Protein AF-A0A0G0TAI2-F1 (afdb_monomer_lite)

Foldseek 3Di:
DQLLVLLLVLLVQLDVLLDDDPPVVSVVVSVVLLVQLLVQLLVVLVVDVVCVVVSVVCVVPPDDDSVSSSVSLVVCVVVCVVVVDDSVVSSLVSSLVSLVVVCVVCVVVDDPVSNVSSVVSSVD

pLDDT: mean 88.44, std 5.43, range [57.5, 95.38]

Structure (mmCIF, N/CA/C/O backbone):
data_AF-A0A0G0TAI2-F1
#
_entry.id   AF-A0A0G0TAI2-F1
#
loop_
_atom_site.group_PDB
_atom_site.id
_atom_site.type_symbol
_atom_site.label_atom_id
_atom_site.label_alt_id
_atom_site.label_comp_id
_atom_site.label_asym_id
_atom_site.label_entity_id
_atom_site.label_seq_id
_atom_site.pdbx_PDB_ins_code
_atom_site.Cartn_x
_atom_site.Cartn_y
_atom_site.Cartn_z
_atom_site.occupancy
_atom_site.B_iso_or_equiv
_atom_site.auth_seq_id
_atom_site.auth_comp_id
_atom_site.auth_asym_id
_atom_site.auth_atom_id
_atom_site.pdbx_PDB_model_num
ATOM 1 N N . MET A 1 1 ? 7.831 8.749 9.968 1.00 57.50 1 MET A N 1
ATOM 2 C CA . MET A 1 1 ? 7.990 8.876 8.500 1.00 57.50 1 MET A CA 1
ATOM 3 C C . MET A 1 1 ? 6.601 8.764 7.889 1.00 57.50 1 MET A C 1
ATOM 5 O O . MET A 1 1 ? 5.833 7.963 8.401 1.00 57.50 1 MET A O 1
ATOM 9 N N . ASN A 1 2 ? 6.238 9.577 6.894 1.00 81.69 2 ASN A N 1
ATOM 10 C CA . ASN A 1 2 ? 4.909 9.489 6.277 1.00 81.69 2 ASN A CA 1
ATOM 11 C C . ASN A 1 2 ? 4.812 8.176 5.467 1.00 81.69 2 ASN A C 1
ATOM 13 O O . ASN A 1 2 ? 5.652 7.913 4.603 1.00 81.69 2 ASN A O 1
ATOM 17 N N . LEU A 1 3 ? 3.823 7.339 5.791 1.00 82.81 3 LEU A N 1
ATOM 18 C CA . LEU A 1 3 ? 3.666 5.991 5.235 1.00 82.81 3 LEU A CA 1
ATOM 19 C C 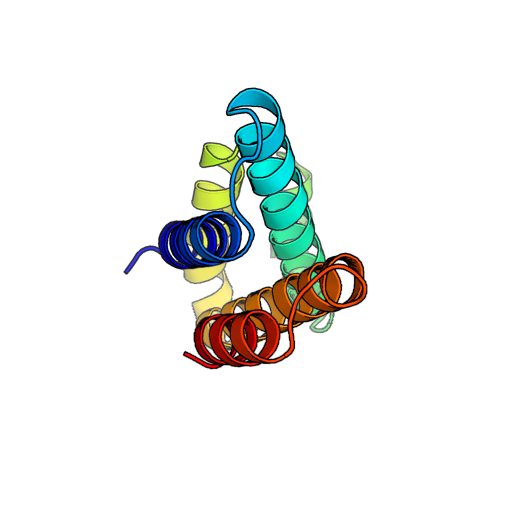. LEU A 1 3 ? 3.309 6.018 3.738 1.00 82.81 3 LEU A C 1
ATOM 21 O O . LEU A 1 3 ? 3.883 5.260 2.955 1.00 82.81 3 LEU A O 1
ATOM 25 N N . THR A 1 4 ? 2.450 6.952 3.327 1.00 86.38 4 THR A N 1
ATOM 26 C CA . THR A 1 4 ? 2.102 7.219 1.923 1.00 86.38 4 THR A CA 1
ATOM 27 C C . THR A 1 4 ? 3.336 7.614 1.116 1.00 86.38 4 THR A C 1
ATOM 29 O O . THR A 1 4 ? 3.561 7.109 0.017 1.00 86.38 4 THR A O 1
ATOM 32 N N . GLN A 1 5 ? 4.181 8.489 1.671 1.00 88.00 5 GLN A N 1
ATOM 33 C CA . GLN A 1 5 ? 5.414 8.926 1.014 1.00 88.00 5 GLN A CA 1
ATOM 34 C C . GLN A 1 5 ? 6.416 7.783 0.843 1.00 88.00 5 GLN A C 1
ATOM 36 O O . GLN A 1 5 ? 7.026 7.683 -0.218 1.00 88.00 5 GLN A O 1
ATOM 41 N N . ASN A 1 6 ? 6.561 6.904 1.841 1.00 89.44 6 ASN A N 1
ATOM 42 C CA . ASN A 1 6 ? 7.414 5.716 1.723 1.00 89.44 6 ASN A CA 1
ATOM 43 C C . ASN A 1 6 ? 6.951 4.827 0.555 1.00 89.44 6 ASN A C 1
ATOM 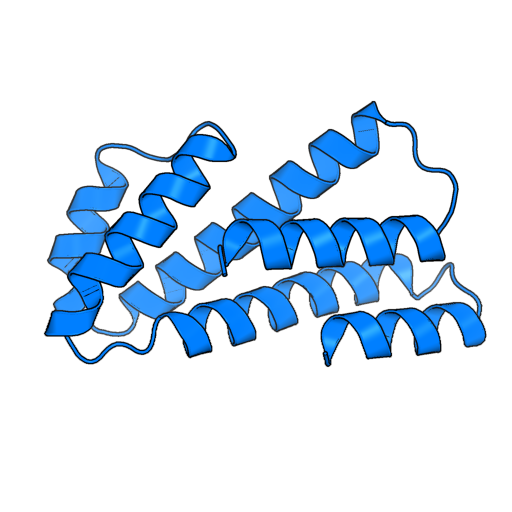45 O O . ASN A 1 6 ? 7.742 4.465 -0.315 1.00 89.44 6 ASN A O 1
ATOM 49 N N . PHE A 1 7 ? 5.647 4.557 0.470 1.00 91.94 7 PHE A N 1
ATOM 50 C CA . PHE A 1 7 ? 5.082 3.777 -0.629 1.00 91.94 7 PHE A CA 1
ATOM 51 C C . PHE A 1 7 ? 5.343 4.414 -2.005 1.00 91.94 7 PHE A C 1
ATOM 53 O O . PHE A 1 7 ? 5.802 3.739 -2.928 1.00 91.94 7 PHE A O 1
ATOM 60 N N . LEU A 1 8 ? 5.137 5.728 -2.139 1.00 91.62 8 LEU A N 1
ATOM 61 C CA . LEU A 1 8 ? 5.416 6.451 -3.384 1.00 91.62 8 LEU A CA 1
ATOM 62 C C . LEU A 1 8 ? 6.907 6.416 -3.762 1.00 91.62 8 LEU A C 1
ATOM 64 O O . LEU A 1 8 ? 7.228 6.238 -4.936 1.00 91.62 8 LEU A O 1
ATOM 68 N N . GLN A 1 9 ? 7.814 6.508 -2.785 1.00 91.50 9 GLN A N 1
ATOM 69 C CA . GLN A 1 9 ? 9.257 6.378 -3.014 1.00 91.50 9 GLN A CA 1
ATOM 70 C C . GLN A 1 9 ? 9.647 4.979 -3.506 1.00 91.50 9 GLN A C 1
ATOM 72 O O . GLN A 1 9 ? 10.524 4.854 -4.362 1.00 91.50 9 GLN A O 1
ATOM 77 N N . LYS A 1 10 ? 8.995 3.918 -3.013 1.00 92.19 10 LYS A N 1
ATOM 78 C CA . LYS A 1 10 ? 9.199 2.557 -3.537 1.00 92.19 10 LYS A CA 1
ATOM 79 C C . LYS A 1 10 ? 8.760 2.443 -4.995 1.00 92.19 10 LYS A C 1
ATOM 81 O O . LYS A 1 10 ? 9.483 1.855 -5.795 1.00 92.19 10 LYS A O 1
ATOM 86 N N . ILE A 1 11 ? 7.632 3.057 -5.358 1.00 91.94 11 ILE A N 1
ATOM 87 C CA . ILE A 1 11 ? 7.177 3.111 -6.755 1.00 91.94 11 ILE A CA 1
ATOM 88 C C . ILE A 1 11 ? 8.210 3.835 -7.629 1.00 91.94 11 ILE A C 1
ATOM 90 O O . ILE A 1 11 ? 8.549 3.339 -8.700 1.00 91.94 11 ILE A O 1
ATOM 94 N N . ASP A 1 12 ? 8.763 4.957 -7.162 1.00 91.38 12 ASP A N 1
ATOM 95 C CA . ASP A 1 12 ? 9.813 5.687 -7.886 1.00 91.38 12 ASP A CA 1
ATOM 96 C C . ASP A 1 12 ? 11.069 4.839 -8.127 1.00 91.38 12 ASP A C 1
ATOM 98 O O . ASP A 1 12 ? 11.592 4.807 -9.245 1.00 91.38 12 ASP A O 1
ATOM 102 N N . LYS A 1 13 ? 11.522 4.091 -7.112 1.00 92.44 13 LYS A N 1
ATOM 103 C CA . LYS A 1 13 ? 12.634 3.137 -7.259 1.00 92.44 13 LYS A CA 1
ATOM 104 C C . LYS A 1 13 ? 12.319 2.064 -8.309 1.00 92.44 13 LYS A C 1
ATOM 106 O O . LYS A 1 13 ? 13.158 1.794 -9.164 1.00 92.44 13 LYS A O 1
ATOM 111 N N . ILE A 1 14 ? 11.117 1.484 -8.272 1.00 91.06 14 ILE A N 1
ATOM 112 C CA . ILE A 1 14 ? 10.683 0.453 -9.229 1.00 91.06 14 ILE A CA 1
ATOM 113 C C . ILE A 1 14 ? 10.686 0.997 -10.661 1.00 91.06 14 ILE A C 1
ATOM 115 O O . ILE A 1 14 ? 11.254 0.371 -11.553 1.00 91.06 14 ILE A O 1
ATOM 119 N N . ILE A 1 15 ? 10.103 2.175 -10.888 1.00 89.75 15 ILE A N 1
ATOM 120 C CA . ILE A 1 15 ? 10.042 2.797 -12.219 1.00 89.75 15 ILE A CA 1
ATOM 121 C C . ILE A 1 15 ? 11.452 3.076 -12.756 1.00 89.75 15 ILE A C 1
ATOM 123 O O . ILE A 1 15 ? 11.728 2.797 -13.922 1.00 89.75 15 ILE A O 1
ATOM 127 N N . SER A 1 16 ? 12.363 3.549 -11.900 1.00 90.19 16 SER A N 1
ATOM 128 C CA . SER A 1 16 ? 13.770 3.767 -12.258 1.00 90.19 16 SER A CA 1
ATOM 129 C C . SER A 1 16 ? 14.459 2.486 -12.761 1.00 90.19 16 SER A C 1
ATOM 131 O O . SER A 1 16 ? 15.199 2.528 -13.743 1.00 90.19 16 SER A O 1
ATOM 133 N N . ILE A 1 17 ? 14.171 1.334 -12.142 1.00 90.12 17 ILE A N 1
ATOM 134 C CA . ILE A 1 17 ? 14.716 0.022 -12.545 1.00 90.12 17 ILE A CA 1
ATOM 135 C C . ILE A 1 17 ? 14.115 -0.444 -13.883 1.00 90.12 17 ILE A C 1
ATOM 137 O O . ILE A 1 17 ? 14.817 -0.965 -14.762 1.00 90.12 17 ILE A O 1
ATOM 141 N N . VAL A 1 18 ? 12.804 -0.259 -14.065 1.00 85.88 18 VAL A N 1
ATOM 142 C CA . VAL A 1 18 ? 12.094 -0.684 -15.282 1.00 85.88 18 VAL A CA 1
ATOM 143 C C . VAL A 1 18 ? 12.580 0.109 -16.500 1.00 85.88 18 VAL A C 1
ATOM 145 O O . VAL A 1 18 ? 12.890 -0.500 -17.529 1.00 85.88 18 VAL A O 1
ATOM 148 N N . GLY A 1 19 ? 12.781 1.420 -16.362 1.00 80.81 19 GLY A N 1
ATOM 149 C CA . GLY A 1 19 ? 13.245 2.309 -17.429 1.00 80.81 19 GLY A CA 1
ATOM 150 C C . GLY A 1 19 ? 12.132 3.200 -17.989 1.00 80.81 19 GLY A C 1
ATOM 151 O O . GLY A 1 19 ? 11.078 3.343 -17.383 1.00 80.81 19 GLY A O 1
ATOM 152 N N . SER A 1 20 ? 12.402 3.855 -19.124 1.00 64.94 20 SER A N 1
ATOM 153 C CA . SER A 1 20 ? 11.654 5.006 -19.652 1.00 64.94 20 SER A CA 1
ATOM 154 C C . SER A 1 20 ? 10.139 4.800 -19.796 1.00 64.94 20 SER A C 1
ATOM 156 O O . SER A 1 20 ? 9.666 4.292 -20.810 1.00 64.94 20 SER A O 1
ATOM 158 N N . THR A 1 21 ? 9.392 5.317 -18.823 1.00 76.25 21 THR A N 1
ATOM 159 C CA . THR A 1 21 ? 7.936 5.499 -18.868 1.00 76.25 21 THR A CA 1
ATOM 160 C C . THR A 1 21 ? 7.628 6.998 -19.000 1.00 76.25 21 THR A C 1
ATOM 162 O O . THR A 1 21 ? 8.254 7.796 -18.295 1.00 76.25 21 THR A O 1
ATOM 165 N N . PRO A 1 22 ? 6.698 7.428 -19.872 1.00 80.56 22 PRO A N 1
ATOM 166 C CA . PRO A 1 22 ? 6.273 8.825 -19.946 1.00 80.56 22 PRO A CA 1
ATOM 167 C C . PRO A 1 22 ? 5.786 9.359 -18.590 1.00 80.56 22 PRO A C 1
ATOM 169 O O . PRO A 1 22 ? 5.116 8.655 -17.837 1.00 80.56 22 PRO A O 1
ATOM 172 N N . GLU A 1 23 ? 6.064 10.628 -18.282 1.00 80.69 23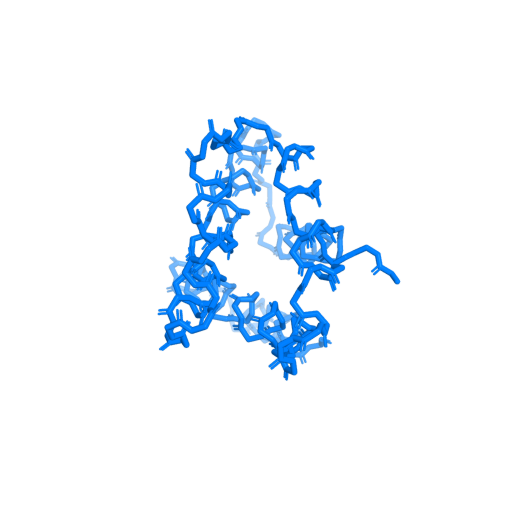 GLU A N 1
ATOM 173 C CA . GLU A 1 23 ? 5.710 11.234 -16.985 1.00 80.69 23 GLU A CA 1
ATOM 174 C C . GLU A 1 23 ? 4.200 11.165 -16.678 1.00 80.69 23 GLU A C 1
ATOM 176 O O . GLU A 1 23 ? 3.794 10.945 -15.534 1.00 80.69 23 GLU A O 1
ATOM 181 N N . SER A 1 24 ? 3.355 11.280 -17.708 1.00 80.75 24 SER A N 1
ATOM 182 C CA . SER A 1 24 ? 1.901 11.125 -17.588 1.00 80.75 24 SER A CA 1
ATOM 183 C C . SER A 1 24 ? 1.492 9.723 -17.127 1.00 80.75 24 SER A C 1
ATOM 185 O O . SER A 1 24 ? 0.641 9.597 -16.248 1.00 80.75 24 SER A O 1
ATOM 187 N N . GLU A 1 25 ? 2.130 8.682 -17.664 1.00 84.81 25 GLU A N 1
ATOM 188 C CA . GLU A 1 25 ? 1.873 7.284 -17.300 1.00 84.81 25 GLU A CA 1
ATOM 189 C C . GLU A 1 25 ? 2.403 6.970 -15.896 1.00 84.81 25 GLU A C 1
ATOM 191 O O . GLU A 1 25 ? 1.755 6.255 -15.134 1.00 84.81 25 GLU A O 1
ATOM 196 N N . ILE A 1 26 ? 3.532 7.571 -15.498 1.00 86.12 26 ILE A N 1
ATOM 197 C CA . ILE A 1 26 ? 4.065 7.468 -14.130 1.00 86.12 26 ILE A CA 1
ATOM 198 C C . ILE A 1 26 ? 3.064 8.027 -13.114 1.00 86.12 26 ILE A C 1
ATOM 200 O O . ILE A 1 26 ? 2.821 7.416 -12.070 1.00 86.12 26 ILE A O 1
ATOM 204 N N . LYS A 1 27 ? 2.469 9.190 -13.401 1.00 86.50 27 LYS A N 1
ATOM 205 C CA . LYS A 1 27 ? 1.490 9.820 -12.506 1.00 86.50 27 LYS A CA 1
ATOM 206 C C . LYS A 1 27 ? 0.222 8.975 -12.366 1.00 86.50 27 LYS A C 1
ATOM 208 O O . LYS A 1 27 ? -0.281 8.805 -11.251 1.00 86.50 27 LYS A O 1
ATOM 213 N N . GLU A 1 28 ? -0.284 8.443 -13.475 1.00 88.06 28 GLU A N 1
ATOM 214 C CA . GLU A 1 28 ? -1.438 7.542 -13.473 1.00 88.06 28 GLU A CA 1
ATOM 215 C C . GLU A 1 28 ? -1.135 6.245 -12.710 1.00 88.06 28 GLU A C 1
ATOM 217 O O . GLU A 1 28 ? -1.898 5.861 -11.822 1.00 88.06 28 GLU A O 1
ATOM 222 N N . LEU A 1 29 ? 0.025 5.630 -12.957 1.00 89.00 29 LEU A N 1
ATOM 223 C CA . LEU A 1 29 ? 0.482 4.435 -12.250 1.00 89.00 29 LEU A CA 1
ATOM 224 C C . LEU A 1 29 ? 0.547 4.659 -10.736 1.00 89.00 29 LEU A C 1
ATOM 226 O O . LEU A 1 29 ? -0.017 3.871 -9.978 1.00 89.00 29 LEU A O 1
ATOM 230 N N . LYS A 1 30 ? 1.178 5.750 -10.283 1.00 90.44 30 LYS A N 1
ATOM 231 C CA . LYS A 1 30 ? 1.241 6.103 -8.854 1.00 90.44 30 LYS A CA 1
ATOM 232 C C . LYS A 1 30 ? -0.148 6.231 -8.239 1.00 90.44 30 LYS A C 1
ATOM 234 O O . LYS A 1 30 ? -0.372 5.747 -7.134 1.00 90.44 30 LYS A O 1
ATOM 239 N N . THR A 1 31 ? -1.077 6.851 -8.962 1.00 89.38 31 THR A N 1
ATOM 240 C CA . THR A 1 31 ? -2.457 7.039 -8.501 1.00 89.38 31 THR A CA 1
ATOM 241 C C . THR A 1 31 ? -3.175 5.696 -8.369 1.00 89.38 31 THR A C 1
ATOM 243 O O . THR A 1 31 ? -3.773 5.422 -7.330 1.00 89.38 31 THR A O 1
ATOM 246 N N . ASN A 1 32 ? -3.052 4.822 -9.369 1.00 91.06 32 ASN A N 1
ATOM 247 C CA . ASN A 1 32 ? -3.678 3.498 -9.377 1.00 91.06 32 ASN A CA 1
ATOM 248 C C . ASN A 1 32 ? -3.106 2.568 -8.295 1.00 91.06 32 ASN A C 1
ATOM 250 O O . ASN A 1 32 ? -3.860 1.875 -7.606 1.00 91.06 32 ASN A O 1
ATOM 254 N N . LEU A 1 33 ? -1.783 2.565 -8.108 1.00 93.56 33 LEU A N 1
ATOM 255 C CA . LEU A 1 33 ? -1.135 1.779 -7.056 1.00 93.56 33 LEU A CA 1
ATOM 256 C C . LEU A 1 33 ? -1.507 2.294 -5.665 1.00 93.56 33 LEU A C 1
ATOM 258 O O . LEU A 1 33 ? -1.778 1.496 -4.771 1.00 93.56 33 LEU A O 1
ATOM 262 N N . LEU A 1 34 ? -1.590 3.613 -5.483 1.00 92.38 34 LEU A N 1
ATOM 263 C CA . LEU A 1 34 ? -1.997 4.188 -4.207 1.00 92.38 34 LEU A CA 1
ATOM 264 C C . LEU A 1 34 ? -3.476 3.921 -3.894 1.00 92.38 34 LEU A C 1
ATOM 266 O O . LEU A 1 34 ? -3.814 3.608 -2.755 1.00 92.38 34 LEU A O 1
ATOM 270 N N . ALA A 1 35 ? -4.354 3.978 -4.896 1.00 91.12 35 ALA A N 1
ATOM 271 C CA . ALA A 1 35 ? -5.748 3.572 -4.738 1.00 91.12 35 ALA A CA 1
ATOM 272 C C . ALA A 1 35 ? -5.860 2.087 -4.352 1.00 91.12 35 ALA A C 1
ATOM 274 O O . ALA A 1 35 ? -6.643 1.739 -3.472 1.00 91.12 35 ALA A O 1
ATOM 275 N N . SER A 1 36 ? -5.034 1.223 -4.951 1.00 94.12 36 SER A N 1
ATOM 276 C CA . SER A 1 36 ? -4.977 -0.205 -4.607 1.00 94.12 36 SER A CA 1
ATOM 277 C C . SER A 1 36 ? -4.525 -0.423 -3.160 1.00 94.12 36 SER A C 1
ATOM 279 O O . SER A 1 36 ? -5.147 -1.202 -2.442 1.00 94.12 36 SER A O 1
ATOM 281 N N . LEU A 1 37 ? -3.503 0.317 -2.708 1.00 94.38 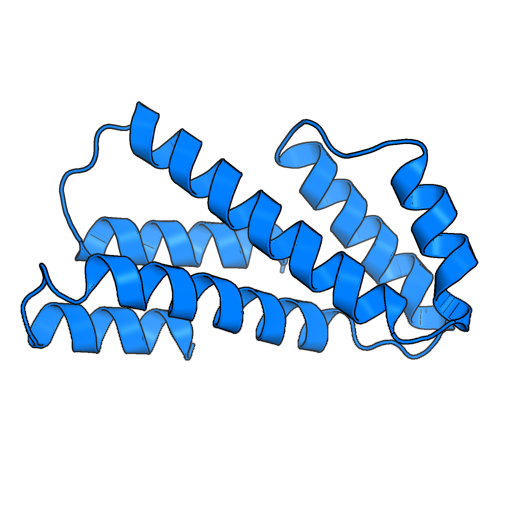37 LEU A N 1
ATOM 282 C CA . LEU A 1 37 ? -3.058 0.310 -1.311 1.00 94.38 37 LEU A CA 1
ATOM 283 C C . LEU A 1 37 ? -4.192 0.718 -0.365 1.00 94.38 37 LEU A C 1
ATOM 285 O O . LEU A 1 37 ? -4.445 0.042 0.629 1.00 94.38 37 LEU A O 1
ATOM 289 N N . TYR A 1 38 ? -4.882 1.815 -0.680 1.00 92.62 38 TYR A N 1
ATOM 290 C CA . TYR A 1 38 ? -5.978 2.326 0.139 1.00 92.62 38 TYR A CA 1
ATOM 291 C C . TYR A 1 38 ? -7.144 1.331 0.240 1.00 92.62 38 TYR A C 1
ATOM 293 O O . TYR A 1 38 ? -7.710 1.150 1.321 1.00 92.62 38 TYR A O 1
ATOM 301 N N . LEU A 1 39 ? -7.491 0.661 -0.863 1.00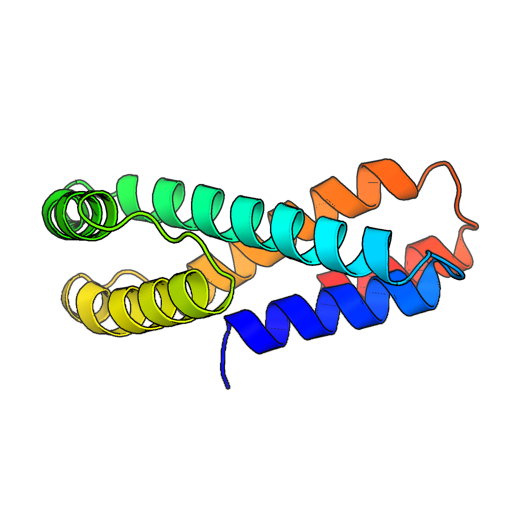 92.38 39 LEU A N 1
ATOM 302 C CA . LEU A 1 39 ? -8.548 -0.350 -0.888 1.00 92.38 39 LEU A CA 1
ATOM 303 C C . LEU A 1 39 ? -8.191 -1.582 -0.049 1.00 92.38 39 LEU A C 1
ATOM 305 O O . LEU A 1 39 ? -9.013 -2.000 0.768 1.00 92.38 39 LEU A O 1
ATOM 309 N N . ASP A 1 40 ? -6.982 -2.130 -0.203 1.00 94.88 40 ASP A N 1
ATOM 310 C CA . ASP A 1 40 ? -6.531 -3.293 0.579 1.00 94.88 40 ASP A CA 1
ATOM 311 C C . ASP A 1 40 ? -6.488 -2.973 2.081 1.00 94.88 40 ASP A C 1
ATOM 313 O O . ASP A 1 40 ? -6.998 -3.724 2.913 1.00 94.88 40 ASP A O 1
ATOM 317 N N . LEU A 1 41 ? -5.992 -1.784 2.428 1.00 93.12 41 LEU A N 1
ATOM 318 C CA . LEU A 1 41 ? -5.954 -1.302 3.803 1.00 93.12 41 LEU A CA 1
ATOM 319 C C . LEU A 1 41 ? -7.357 -1.154 4.404 1.00 93.12 41 LEU A C 1
ATOM 321 O O . LEU A 1 41 ? -7.609 -1.610 5.518 1.00 93.12 41 LEU A O 1
ATOM 325 N N . THR A 1 42 ? -8.287 -0.555 3.659 1.00 92.19 42 THR A N 1
ATOM 326 C CA . THR A 1 42 ? -9.687 -0.404 4.087 1.00 92.19 42 THR A CA 1
ATOM 327 C C . THR A 1 42 ? -10.344 -1.771 4.299 1.00 92.19 42 THR A C 1
ATOM 329 O O . THR A 1 42 ? -11.065 -1.962 5.281 1.00 92.19 42 THR A O 1
ATOM 332 N N . ALA A 1 43 ? -10.050 -2.745 3.431 1.00 92.94 43 ALA A N 1
ATOM 333 C CA . ALA A 1 43 ? -10.527 -4.116 3.577 1.00 92.94 43 ALA A CA 1
ATOM 334 C C . ALA A 1 43 ? -9.970 -4.785 4.844 1.00 92.94 43 ALA A C 1
ATOM 336 O O . ALA A 1 43 ? -10.745 -5.357 5.610 1.00 92.94 43 ALA A O 1
ATOM 337 N N . LYS A 1 44 ? -8.663 -4.657 5.116 1.00 93.56 44 LYS A N 1
ATOM 338 C CA . LYS A 1 44 ? -8.027 -5.181 6.340 1.00 93.56 44 LYS A CA 1
ATOM 339 C C . LYS A 1 44 ? -8.611 -4.563 7.607 1.00 93.56 44 LYS A C 1
ATOM 341 O O . LYS A 1 44 ? -8.900 -5.285 8.557 1.00 93.56 44 LYS A O 1
ATOM 346 N N . ILE A 1 45 ? -8.832 -3.247 7.616 1.00 92.31 45 ILE A N 1
ATOM 347 C CA . ILE A 1 45 ? -9.472 -2.556 8.743 1.00 92.31 45 ILE A CA 1
ATOM 348 C C . ILE A 1 45 ? -10.879 -3.120 8.985 1.00 92.31 45 ILE A C 1
ATOM 350 O O . ILE A 1 45 ? -11.263 -3.329 10.136 1.00 92.31 45 ILE A O 1
ATOM 354 N N . GLY A 1 46 ? -11.621 -3.407 7.912 1.00 91.81 46 GLY A N 1
ATOM 355 C CA . GLY A 1 46 ? -12.983 -3.943 7.960 1.00 91.81 46 GLY A CA 1
ATOM 356 C C . GLY A 1 46 ? -13.123 -5.393 8.400 1.00 91.81 46 GLY A C 1
ATOM 357 O O . GLY A 1 46 ? -14.252 -5.839 8.596 1.00 91.81 46 GLY A O 1
ATOM 358 N N . ILE A 1 47 ? -12.017 -6.118 8.590 1.00 91.88 47 ILE A N 1
ATOM 359 C CA . ILE A 1 47 ? -12.044 -7.469 9.165 1.00 91.88 47 ILE A CA 1
ATOM 360 C C . ILE A 1 47 ? -12.526 -7.424 10.620 1.00 91.88 47 ILE A C 1
ATOM 362 O O . ILE A 1 47 ? -13.264 -8.316 11.036 1.00 91.88 47 ILE A O 1
ATOM 366 N N . ASP A 1 48 ? -12.146 -6.395 11.389 1.00 89.25 48 ASP A N 1
ATOM 367 C CA . ASP A 1 48 ? -12.628 -6.216 12.762 1.00 89.25 48 ASP A CA 1
ATOM 368 C C . ASP A 1 48 ? -13.925 -5.381 12.773 1.00 89.25 48 ASP A C 1
ATOM 370 O O . ASP A 1 48 ? -13.902 -4.190 12.435 1.00 89.25 48 ASP A O 1
ATOM 374 N N . PRO A 1 49 ? -15.063 -5.945 13.225 1.00 88.94 49 PRO A N 1
ATOM 375 C CA . PRO A 1 49 ? -16.324 -5.216 13.324 1.00 88.94 49 PRO A CA 1
ATOM 376 C C . PRO A 1 49 ? -16.257 -3.951 14.192 1.00 88.94 49 PRO A C 1
ATOM 378 O O . PRO A 1 49 ? -17.050 -3.030 13.983 1.00 88.94 49 PRO A O 1
ATOM 381 N N . LYS A 1 50 ? -15.324 -3.867 15.152 1.00 89.19 50 LYS A N 1
ATOM 382 C CA . LYS A 1 50 ? -15.128 -2.676 15.998 1.00 89.19 50 LYS A CA 1
ATOM 383 C C . LYS A 1 50 ? -14.708 -1.452 15.188 1.00 89.19 50 LYS A C 1
ATOM 385 O O . LYS A 1 50 ? -15.031 -0.329 15.572 1.00 89.19 50 LYS A O 1
ATOM 390 N N . ASN A 1 51 ? -14.072 -1.661 14.038 1.00 90.56 51 ASN A N 1
ATOM 391 C CA . ASN A 1 51 ? -13.614 -0.587 13.162 1.00 90.56 51 ASN A CA 1
ATOM 392 C C . ASN A 1 51 ? -14.708 -0.081 12.212 1.00 90.56 51 ASN A C 1
ATOM 394 O O . ASN A 1 51 ? -14.486 0.883 11.477 1.00 90.56 51 ASN A O 1
ATOM 398 N N . LYS A 1 52 ? -15.909 -0.678 12.228 1.00 87.06 52 LYS A N 1
ATOM 399 C CA . LYS A 1 52 ? -17.011 -0.300 11.332 1.00 87.06 52 LYS A CA 1
ATOM 400 C C . LYS A 1 52 ? -17.373 1.183 11.428 1.00 87.06 52 LYS A C 1
ATOM 402 O O . LYS A 1 52 ? -17.564 1.821 10.403 1.00 87.06 52 LYS A O 1
ATOM 407 N N . VAL A 1 53 ? -17.432 1.744 12.639 1.00 86.44 53 VAL A N 1
ATOM 408 C CA . VAL A 1 53 ? -17.762 3.170 12.839 1.00 86.44 53 VAL A CA 1
ATOM 409 C C . VAL A 1 53 ? -16.749 4.074 12.136 1.00 86.44 53 VAL A C 1
ATOM 411 O O . VAL A 1 53 ? -17.119 5.075 11.531 1.00 86.44 53 VAL A O 1
ATOM 414 N N . PHE A 1 54 ? -15.472 3.702 12.185 1.00 85.88 54 PHE A N 1
ATOM 415 C CA . PHE A 1 54 ? -14.415 4.410 11.479 1.00 85.88 54 PHE A CA 1
ATOM 416 C C . PHE A 1 54 ? -14.555 4.266 9.950 1.00 85.88 54 PHE A C 1
ATOM 418 O O . PHE A 1 54 ? -14.439 5.256 9.229 1.00 85.88 54 PHE A O 1
ATOM 425 N N . LEU A 1 55 ? -14.858 3.065 9.447 1.00 88.69 55 LEU A N 1
ATOM 426 C CA . LEU A 1 55 ? -15.086 2.851 8.013 1.00 88.69 55 LEU A CA 1
ATOM 427 C C . LEU A 1 55 ? -16.277 3.656 7.488 1.00 88.69 55 LEU A C 1
ATOM 429 O O . LEU A 1 55 ? -16.179 4.264 6.423 1.00 88.69 55 LEU A O 1
ATOM 433 N N . ASP A 1 56 ? -17.363 3.718 8.261 1.00 89.19 56 ASP A N 1
ATOM 434 C CA . ASP A 1 56 ? -18.533 4.535 7.941 1.00 89.19 56 ASP A CA 1
ATOM 435 C C . ASP A 1 56 ? -18.134 6.024 7.838 1.00 89.19 56 ASP A C 1
ATOM 437 O O . ASP A 1 56 ? -18.570 6.712 6.916 1.00 89.19 56 ASP A O 1
ATOM 441 N N . GLN A 1 57 ? -17.244 6.518 8.713 1.00 86.25 57 GLN A N 1
ATOM 442 C CA . GLN A 1 57 ? -16.713 7.889 8.647 1.00 86.25 57 GLN A CA 1
ATOM 443 C C . GLN A 1 57 ? -15.868 8.127 7.390 1.00 86.25 57 GLN A C 1
ATOM 445 O O . GLN A 1 57 ? -16.080 9.131 6.706 1.00 86.25 57 GLN A O 1
ATOM 450 N N . MET A 1 58 ? -14.959 7.212 7.039 1.00 84.88 58 MET A N 1
ATOM 451 C CA . MET A 1 58 ? -14.165 7.336 5.808 1.00 84.88 58 MET A CA 1
ATOM 452 C C . MET A 1 58 ? -15.038 7.310 4.550 1.00 84.88 58 MET A C 1
ATOM 454 O O . MET A 1 58 ? -14.788 8.060 3.607 1.00 84.88 58 MET A O 1
ATOM 458 N N . ALA A 1 59 ? -16.098 6.500 4.544 1.00 85.62 59 ALA A N 1
ATOM 459 C CA . ALA A 1 59 ? -17.016 6.397 3.415 1.00 85.62 59 ALA A CA 1
ATOM 460 C C . ALA A 1 59 ? -17.802 7.693 3.149 1.00 85.62 59 ALA A C 1
ATOM 462 O O . ALA A 1 59 ? -18.237 7.913 2.019 1.00 85.62 59 ALA A O 1
ATOM 463 N N . THR A 1 60 ? -17.970 8.571 4.149 1.00 84.81 60 THR A N 1
ATOM 464 C CA . THR A 1 60 ? -18.657 9.862 3.946 1.00 84.81 60 THR A CA 1
ATOM 465 C C . THR A 1 60 ? -17.867 10.837 3.074 1.00 84.81 60 THR A C 1
ATOM 467 O O . THR A 1 60 ? -18.470 11.670 2.400 1.00 84.81 60 THR A O 1
ATOM 470 N N . ASN A 1 61 ? -16.538 10.715 3.048 1.00 80.75 61 ASN A N 1
ATOM 471 C CA . ASN A 1 61 ? -15.638 11.555 2.264 1.00 80.75 61 ASN A CA 1
ATOM 472 C C . ASN A 1 61 ? -14.612 10.674 1.535 1.00 80.75 61 ASN A C 1
ATOM 474 O O . ASN A 1 61 ? -13.446 10.614 1.939 1.00 80.75 61 ASN A O 1
ATOM 478 N N . PRO A 1 62 ? -15.031 9.970 0.465 1.00 81.56 62 PRO A N 1
ATOM 479 C CA . PRO A 1 62 ? -14.130 9.112 -0.284 1.00 81.56 62 PRO A CA 1
ATOM 480 C C . PRO A 1 62 ? -12.997 9.955 -0.891 1.00 81.56 62 PRO A C 1
ATOM 482 O O . PRO A 1 62 ? -13.269 11.020 -1.463 1.00 81.56 62 PRO A O 1
ATOM 485 N N . PRO A 1 63 ? -11.737 9.505 -0.778 1.00 85.94 63 PRO A N 1
ATOM 486 C CA . PRO A 1 63 ? -10.597 10.288 -1.227 1.00 85.94 63 PRO A CA 1
ATOM 487 C C . PRO A 1 63 ? -10.607 10.434 -2.753 1.00 85.94 63 PRO A C 1
ATOM 489 O O . PRO A 1 63 ? -10.872 9.472 -3.476 1.00 85.94 63 PRO A O 1
ATOM 492 N N . LYS A 1 64 ? -10.320 11.643 -3.250 1.00 84.81 64 LYS A N 1
ATOM 493 C CA . LYS A 1 64 ? -10.296 11.956 -4.694 1.00 84.81 64 LYS A CA 1
ATOM 494 C C . LYS A 1 64 ? -8.894 12.257 -5.205 1.00 84.81 64 LYS A C 1
ATOM 496 O O . LYS A 1 64 ? -8.643 12.190 -6.406 1.00 84.81 64 LYS A O 1
ATOM 501 N N . THR A 1 65 ? -7.991 12.613 -4.302 1.00 86.06 65 THR A N 1
ATOM 502 C CA . THR A 1 65 ? -6.607 12.968 -4.594 1.00 86.06 65 THR A CA 1
ATOM 503 C C . THR A 1 65 ? -5.644 12.149 -3.740 1.00 86.06 65 THR A C 1
ATOM 505 O O . THR A 1 65 ? -6.023 11.571 -2.723 1.00 86.06 65 THR A O 1
ATOM 508 N N . VAL A 1 66 ? -4.367 12.132 -4.133 1.00 84.00 66 VAL A N 1
ATOM 509 C CA . VAL A 1 66 ? -3.282 11.551 -3.323 1.00 84.00 66 VAL A CA 1
ATOM 510 C C . VAL A 1 66 ? -3.224 12.193 -1.932 1.00 84.00 66 VAL A C 1
ATOM 512 O O . VAL A 1 66 ? -3.004 11.499 -0.945 1.00 84.00 66 VAL A O 1
ATOM 515 N N . GLU A 1 67 ? -3.464 13.503 -1.845 1.00 87.38 67 GLU A N 1
ATOM 516 C CA . GLU A 1 67 ? -3.484 14.234 -0.575 1.00 87.38 67 GLU A CA 1
ATOM 517 C C . GLU A 1 67 ? -4.650 13.789 0.322 1.00 87.38 67 GLU A C 1
ATOM 519 O O . GLU A 1 67 ? -4.480 13.659 1.532 1.00 87.38 67 GLU A O 1
ATOM 524 N N . ASP A 1 68 ? -5.818 13.496 -0.257 1.00 88.38 68 ASP A N 1
ATOM 525 C CA . ASP A 1 68 ? -6.952 12.960 0.504 1.00 88.38 68 ASP A CA 1
ATOM 526 C C . ASP A 1 68 ? -6.657 11.555 1.040 1.00 88.38 68 ASP A C 1
ATOM 528 O O . ASP A 1 68 ? -7.028 11.237 2.169 1.00 88.38 68 ASP A O 1
ATOM 532 N N . ILE A 1 69 ? -5.965 10.717 0.257 1.00 88.50 69 ILE A N 1
ATOM 533 C CA . ILE A 1 69 ? -5.532 9.387 0.713 1.00 88.50 69 ILE A CA 1
ATOM 534 C C . ILE A 1 69 ? -4.563 9.525 1.889 1.00 88.50 69 ILE A C 1
ATOM 536 O O . ILE A 1 69 ? -4.735 8.841 2.896 1.00 88.50 69 ILE A O 1
ATOM 540 N N . ASP A 1 70 ? -3.588 10.432 1.795 1.00 87.25 70 ASP A N 1
ATOM 541 C CA . ASP A 1 70 ? -2.622 10.676 2.869 1.00 87.25 70 ASP A CA 1
ATOM 542 C C . ASP A 1 70 ? -3.308 11.140 4.162 1.00 87.25 70 ASP A C 1
ATOM 544 O O . ASP A 1 70 ? -3.056 10.599 5.240 1.00 87.25 70 ASP A O 1
ATOM 548 N N . LYS A 1 71 ? -4.258 12.077 4.047 1.00 88.81 71 LYS A N 1
ATOM 549 C CA . LYS A 1 71 ? -5.080 12.537 5.176 1.00 88.81 71 LYS A CA 1
ATOM 550 C C . LYS A 1 71 ? -5.906 11.406 5.780 1.00 88.81 71 LYS A C 1
ATOM 552 O O . LYS A 1 71 ? -5.949 11.286 7.003 1.00 88.81 71 LYS A O 1
ATOM 557 N N . ASN A 1 72 ? -6.529 10.568 4.953 1.00 89.31 72 ASN A N 1
ATOM 558 C CA . ASN A 1 72 ? -7.316 9.434 5.433 1.00 89.31 72 ASN A CA 1
ATOM 559 C C . ASN A 1 72 ? -6.444 8.397 6.148 1.00 89.31 72 ASN A C 1
ATOM 561 O O . ASN A 1 72 ? -6.843 7.901 7.199 1.00 89.31 72 ASN A O 1
ATOM 565 N N . ILE A 1 73 ? -5.248 8.101 5.632 1.00 88.62 73 ILE A N 1
ATOM 566 C CA . ILE A 1 73 ? -4.291 7.197 6.284 1.00 88.62 73 ILE A CA 1
ATOM 567 C C . ILE A 1 73 ? -3.824 7.771 7.627 1.00 88.62 73 ILE A C 1
ATOM 569 O O . ILE A 1 73 ? -3.822 7.048 8.623 1.00 88.62 73 ILE A O 1
ATOM 573 N N . ALA A 1 74 ? -3.481 9.060 7.687 1.00 88.75 74 ALA A N 1
ATOM 574 C CA . ALA A 1 74 ? -3.081 9.712 8.933 1.00 88.75 74 ALA A CA 1
ATOM 575 C C . ALA A 1 74 ? -4.218 9.700 9.971 1.00 88.75 74 ALA A C 1
ATOM 577 O O . ALA A 1 74 ? -4.012 9.320 11.123 1.00 88.75 74 ALA A O 1
ATOM 578 N N . PHE A 1 75 ? -5.438 10.034 9.545 1.00 88.00 75 PHE A N 1
ATOM 579 C CA . PHE A 1 75 ? -6.634 9.974 10.384 1.00 88.00 75 PHE A CA 1
ATOM 580 C C . PHE A 1 75 ? -6.903 8.555 10.907 1.00 88.00 75 PHE A C 1
ATOM 582 O O . PHE A 1 75 ? -7.171 8.367 12.094 1.00 88.00 75 PHE A O 1
ATOM 589 N N . ALA A 1 76 ? -6.785 7.546 10.043 1.00 87.94 76 ALA A N 1
ATOM 590 C CA . ALA A 1 76 ? -6.921 6.141 10.408 1.00 87.94 76 ALA A CA 1
ATOM 591 C C . ALA A 1 76 ? -5.872 5.716 11.440 1.00 87.94 76 ALA A C 1
ATOM 593 O O . ALA A 1 76 ? -6.213 5.091 12.442 1.00 87.94 76 ALA A O 1
ATOM 594 N N . GLN A 1 77 ? -4.613 6.115 11.244 1.00 88.06 77 GLN A N 1
ATOM 595 C CA . GLN A 1 77 ? -3.529 5.836 12.180 1.00 88.06 77 GLN A CA 1
ATOM 596 C C . GLN A 1 77 ? -3.780 6.463 13.557 1.00 88.06 77 GLN A C 1
ATOM 598 O O . GLN A 1 77 ? -3.394 5.879 14.565 1.00 88.06 77 GLN A O 1
ATOM 603 N N . GLU A 1 78 ? -4.424 7.626 13.641 1.00 88.44 78 GLU A N 1
ATOM 604 C CA . GLU A 1 78 ? -4.806 8.217 14.928 1.00 88.44 78 GLU A CA 1
ATOM 605 C C . GLU A 1 78 ? -5.996 7.504 15.572 1.00 88.44 78 GLU A C 1
ATOM 607 O O . GLU A 1 78 ? -5.928 7.151 16.749 1.00 88.44 78 GLU A O 1
ATOM 612 N N . LYS A 1 79 ? -7.069 7.254 14.816 1.00 87.38 79 LYS A N 1
ATOM 613 C CA . LYS A 1 79 ? -8.309 6.668 15.349 1.00 87.38 79 LYS A CA 1
ATOM 614 C C . LYS A 1 79 ? -8.178 5.205 15.738 1.00 87.38 79 LYS A C 1
ATOM 616 O O . LYS A 1 79 ? -8.748 4.779 16.737 1.00 87.38 79 LYS A O 1
ATOM 621 N N . LEU A 1 80 ? -7.425 4.433 14.967 1.00 88.56 80 LEU A N 1
ATOM 622 C CA . LEU A 1 80 ? -7.333 2.993 15.165 1.00 88.56 80 LEU A CA 1
ATOM 623 C C . LEU A 1 80 ? -6.354 2.597 16.279 1.00 88.56 80 LEU A C 1
ATOM 625 O O . LEU A 1 80 ? -6.448 1.474 16.774 1.00 88.56 80 LEU A O 1
ATOM 629 N N . LYS A 1 81 ? -5.518 3.522 16.780 1.00 84.69 81 LYS A N 1
ATOM 630 C CA . LYS A 1 81 ? -4.695 3.301 17.989 1.00 84.69 81 LYS A CA 1
ATOM 631 C C . LYS A 1 81 ? -5.529 2.862 19.191 1.00 84.69 81 LYS A C 1
ATOM 633 O O . LYS A 1 81 ? -5.095 2.009 19.956 1.00 84.69 81 LYS A O 1
ATOM 638 N N . GLU A 1 82 ? -6.736 3.406 19.335 1.00 82.31 82 GLU A N 1
ATOM 639 C CA . GLU A 1 82 ? -7.652 3.082 20.437 1.00 82.31 82 GLU A CA 1
ATOM 640 C C . GLU A 1 82 ? -8.235 1.663 20.326 1.00 82.31 82 GLU A C 1
ATOM 642 O O . GLU A 1 82 ? -8.656 1.078 21.321 1.00 82.31 82 GLU A O 1
ATOM 647 N N . THR A 1 83 ? -8.235 1.091 19.120 1.00 83.69 83 THR A N 1
ATOM 648 C CA . THR A 1 83 ? -8.781 -0.246 18.834 1.00 83.69 83 THR A CA 1
ATOM 649 C C . THR A 1 83 ? -7.739 -1.359 18.971 1.00 83.69 83 THR A C 1
ATOM 651 O O . THR A 1 83 ? -8.096 -2.536 18.964 1.00 83.69 83 THR A O 1
ATOM 654 N N . GLY A 1 84 ? -6.457 -1.000 19.113 1.00 85.56 84 GLY A N 1
ATOM 655 C CA . GLY A 1 84 ? -5.336 -1.943 19.091 1.00 85.56 84 GLY A CA 1
ATOM 656 C C . GLY A 1 84 ? -4.979 -2.455 17.691 1.00 85.56 84 GLY A C 1
ATOM 657 O O . GLY A 1 84 ? -4.166 -3.369 17.576 1.00 85.56 84 GLY A O 1
ATOM 658 N N . PHE A 1 85 ? -5.569 -1.892 16.633 1.00 89.81 85 PHE A N 1
ATOM 659 C CA . PHE A 1 85 ? -5.239 -2.240 15.255 1.00 89.81 85 PHE A CA 1
ATOM 660 C C . PHE A 1 85 ? -3.862 -1.683 14.871 1.00 89.81 85 PHE A C 1
ATOM 662 O O . PHE A 1 85 ? -3.611 -0.477 14.956 1.00 89.81 85 PHE A O 1
ATOM 669 N N . ASP A 1 86 ? -2.975 -2.571 14.424 1.00 90.56 86 ASP A N 1
ATOM 670 C CA . ASP A 1 86 ? -1.625 -2.216 13.994 1.00 90.56 86 ASP A CA 1
ATOM 671 C C . ASP A 1 86 ? -1.634 -1.671 12.560 1.00 90.56 86 ASP A C 1
ATOM 673 O O . ASP A 1 86 ? -1.507 -2.395 11.569 1.00 90.56 86 ASP A O 1
ATOM 677 N N . MET A 1 87 ? -1.809 -0.356 12.466 1.00 89.06 87 MET A N 1
ATOM 678 C CA . MET A 1 87 ? -1.856 0.363 11.198 1.00 89.06 87 MET A CA 1
ATOM 679 C C . MET A 1 87 ? -0.530 0.304 10.427 1.00 89.06 87 MET A C 1
ATOM 681 O O . MET A 1 87 ? -0.536 0.272 9.196 1.00 89.06 87 MET A O 1
ATOM 685 N N . GLU A 1 88 ? 0.605 0.300 11.130 1.00 89.12 88 GLU A N 1
ATOM 686 C CA . GLU A 1 88 ? 1.924 0.278 10.491 1.00 89.12 88 GLU A CA 1
ATOM 687 C C . GLU A 1 88 ? 2.166 -1.077 9.831 1.00 89.12 88 GLU A C 1
ATOM 689 O O . GLU A 1 88 ? 2.523 -1.122 8.649 1.00 89.12 88 GLU A O 1
ATOM 694 N N . ASN A 1 89 ? 1.869 -2.170 10.542 1.00 90.94 89 ASN A N 1
ATOM 695 C CA . ASN A 1 89 ? 1.932 -3.508 9.966 1.00 90.94 89 ASN A CA 1
ATOM 696 C C . ASN A 1 89 ? 0.930 -3.674 8.812 1.00 90.94 89 ASN A C 1
ATOM 698 O O . ASN A 1 89 ? 1.293 -4.170 7.745 1.00 90.94 89 ASN A O 1
ATOM 702 N N . ALA A 1 90 ? -0.309 -3.196 8.973 1.00 92.56 90 ALA A N 1
ATOM 703 C CA . ALA A 1 90 ? -1.324 -3.296 7.926 1.00 92.56 90 ALA A CA 1
ATOM 704 C C . ALA A 1 90 ? -0.903 -2.576 6.635 1.00 92.56 90 ALA A C 1
ATOM 706 O O . ALA A 1 90 ? -1.071 -3.128 5.544 1.00 92.56 90 ALA A O 1
ATOM 707 N N . ILE A 1 91 ? -0.315 -1.377 6.730 1.00 91.69 91 ILE A N 1
ATOM 708 C CA . ILE A 1 91 ? 0.204 -0.662 5.557 1.00 91.69 91 ILE A CA 1
ATOM 709 C C . ILE A 1 91 ? 1.409 -1.376 4.955 1.00 91.69 91 ILE A C 1
ATOM 711 O O . ILE A 1 91 ? 1.497 -1.449 3.729 1.00 91.69 91 ILE A O 1
ATOM 715 N N . ALA A 1 92 ? 2.327 -1.895 5.771 1.00 91.06 92 ALA A N 1
ATOM 716 C CA . ALA A 1 92 ? 3.492 -2.621 5.273 1.00 91.06 92 ALA A CA 1
ATOM 717 C C . ALA A 1 92 ? 3.073 -3.862 4.467 1.00 91.06 92 ALA A C 1
ATOM 719 O O . ALA A 1 92 ? 3.521 -4.043 3.333 1.00 91.06 92 ALA A O 1
ATOM 720 N N . GLU A 1 93 ? 2.145 -4.660 4.999 1.00 93.62 93 GLU A N 1
ATOM 721 C CA . GLU A 1 93 ? 1.584 -5.824 4.309 1.00 93.62 93 GLU A CA 1
ATOM 722 C C . GLU A 1 93 ? 0.838 -5.440 3.028 1.00 93.62 93 GLU A C 1
ATOM 724 O O . GLU A 1 93 ? 1.037 -6.071 1.989 1.00 93.62 93 GLU A O 1
ATOM 729 N N . SER A 1 94 ? 0.000 -4.399 3.085 1.00 94.69 94 SER A N 1
ATOM 730 C CA . SER A 1 94 ? -0.769 -3.936 1.921 1.00 94.69 94 SER A CA 1
ATOM 731 C C . SER A 1 94 ? 0.160 -3.404 0.827 1.00 94.69 94 SER A C 1
ATOM 733 O O . SER A 1 94 ? -0.003 -3.713 -0.351 1.00 94.69 94 SER A O 1
ATOM 735 N N . SER A 1 95 ? 1.193 -2.653 1.220 1.00 93.75 95 SER A N 1
ATOM 736 C CA . SER A 1 95 ? 2.224 -2.140 0.313 1.00 93.75 95 SER A CA 1
ATOM 737 C C . SER A 1 95 ? 2.949 -3.282 -0.379 1.00 93.75 95 SER A C 1
ATOM 739 O O . SER A 1 95 ? 3.086 -3.266 -1.599 1.00 93.75 95 SER A O 1
ATOM 741 N N . LYS A 1 96 ? 3.375 -4.291 0.387 1.00 93.44 96 LYS A N 1
ATOM 742 C CA . LYS A 1 96 ? 4.028 -5.480 -0.156 1.00 93.44 96 LYS A CA 1
ATOM 743 C C . LYS A 1 96 ? 3.120 -6.196 -1.158 1.00 93.44 96 LYS A C 1
ATOM 745 O O . LYS A 1 96 ? 3.525 -6.372 -2.300 1.00 93.44 96 LYS A O 1
ATOM 750 N N . SER A 1 97 ? 1.882 -6.505 -0.772 1.00 94.31 97 SER A N 1
ATOM 751 C CA . SER A 1 97 ? 0.892 -7.179 -1.627 1.00 94.31 97 SER A CA 1
ATOM 752 C C . SER A 1 97 ? 0.663 -6.445 -2.956 1.00 94.31 97 SER A C 1
ATOM 754 O O . SER A 1 97 ? 0.729 -7.038 -4.037 1.00 94.31 97 SER A O 1
ATOM 756 N N . VAL A 1 98 ? 0.459 -5.124 -2.901 1.00 95.38 98 VAL A N 1
ATOM 757 C CA . VAL A 1 98 ? 0.232 -4.298 -4.096 1.00 95.38 98 VAL A CA 1
ATOM 758 C C . VAL A 1 98 ? 1.464 -4.267 -5.001 1.00 95.38 98 VAL A C 1
ATOM 760 O O . VAL A 1 98 ? 1.326 -4.398 -6.220 1.00 95.38 98 VAL A O 1
ATOM 763 N N . LEU A 1 99 ? 2.663 -4.117 -4.431 1.00 94.00 99 LEU A N 1
ATOM 764 C CA . LEU A 1 99 ? 3.899 -4.077 -5.213 1.00 94.00 99 LEU A CA 1
ATOM 765 C C . LEU A 1 99 ? 4.252 -5.444 -5.811 1.00 94.00 99 LEU A C 1
ATOM 767 O O . LEU A 1 99 ? 4.646 -5.488 -6.972 1.00 94.00 99 LEU A O 1
ATOM 771 N N . GLU A 1 100 ? 4.052 -6.547 -5.085 1.00 93.81 100 GLU A N 1
ATOM 772 C CA . GLU A 1 100 ? 4.221 -7.912 -5.610 1.00 93.81 100 GLU A CA 1
ATOM 773 C C . GLU A 1 100 ? 3.255 -8.176 -6.773 1.00 93.81 100 GLU A C 1
ATOM 775 O O . GLU A 1 100 ? 3.657 -8.671 -7.829 1.00 93.81 100 GLU A O 1
ATOM 780 N N . SER A 1 101 ? 1.987 -7.771 -6.630 1.00 93.75 101 SER A N 1
ATOM 781 C CA . SER A 1 101 ? 1.000 -7.885 -7.707 1.00 93.75 101 SER A CA 1
ATOM 782 C C . SER A 1 101 ? 1.405 -7.069 -8.936 1.00 93.75 101 SER A C 1
ATOM 784 O O . SER A 1 101 ? 1.321 -7.562 -10.063 1.00 93.75 101 SER A O 1
ATOM 786 N N . PHE A 1 102 ? 1.884 -5.839 -8.742 1.00 92.31 102 PHE A N 1
ATOM 787 C CA . PHE A 1 102 ? 2.384 -5.011 -9.835 1.00 92.31 102 PHE A CA 1
ATOM 788 C C . PHE A 1 102 ? 3.616 -5.631 -10.507 1.00 92.31 102 PHE A C 1
ATOM 790 O O . PHE A 1 102 ? 3.642 -5.744 -11.733 1.00 92.31 102 PHE A O 1
ATOM 797 N N . MET A 1 103 ? 4.588 -6.095 -9.718 1.00 90.44 103 MET A N 1
ATOM 798 C CA . MET A 1 103 ? 5.791 -6.762 -10.211 1.00 90.44 103 MET A CA 1
ATOM 799 C C . MET A 1 103 ? 5.459 -7.971 -11.078 1.00 90.44 103 MET A C 1
ATOM 801 O O . MET A 1 103 ? 5.947 -8.045 -12.201 1.00 90.44 103 MET A O 1
ATOM 805 N N . SER A 1 104 ? 4.556 -8.849 -10.635 1.00 91.25 104 SER A N 1
ATOM 806 C CA . SER A 1 104 ? 4.172 -10.047 -11.398 1.00 91.25 104 SER A CA 1
ATOM 807 C C . SER A 1 104 ? 3.664 -9.745 -12.819 1.00 91.25 104 SER A C 1
ATOM 809 O O . SER A 1 104 ? 3.772 -10.582 -13.714 1.00 91.25 104 SER A O 1
ATOM 811 N N . LYS A 1 105 ? 3.136 -8.533 -13.054 1.00 90.19 105 LYS A N 1
ATOM 812 C CA . LYS A 1 105 ? 2.662 -8.081 -14.372 1.00 90.19 105 LYS A CA 1
ATOM 813 C C . LYS A 1 105 ? 3.788 -7.575 -15.273 1.00 90.19 105 LYS A C 1
ATOM 815 O O . LYS A 1 105 ? 3.659 -7.656 -16.492 1.00 90.19 105 LYS A O 1
ATOM 820 N N . ILE A 1 106 ? 4.861 -7.034 -14.697 1.00 88.81 106 ILE A N 1
ATOM 821 C CA . ILE A 1 106 ? 5.991 -6.463 -15.446 1.00 88.81 106 ILE A CA 1
ATOM 822 C C . ILE A 1 106 ? 7.166 -7.437 -15.575 1.00 88.81 106 ILE A C 1
ATOM 824 O O . ILE A 1 106 ? 7.872 -7.386 -16.579 1.00 88.81 106 ILE A O 1
ATOM 828 N N . GLU A 1 107 ? 7.336 -8.356 -14.620 1.00 88.19 107 GLU A N 1
ATOM 829 C CA . GLU A 1 107 ? 8.389 -9.379 -14.571 1.00 88.19 107 GLU A CA 1
ATOM 830 C C . GLU A 1 107 ? 8.601 -10.143 -15.888 1.00 88.19 107 GLU A C 1
ATOM 832 O O . GLU A 1 107 ? 9.759 -10.275 -16.287 1.00 88.19 107 GLU A O 1
ATOM 837 N N . PRO A 1 108 ? 7.556 -10.585 -16.625 1.00 90.12 108 PRO A N 1
ATOM 838 C CA . PRO A 1 108 ? 7.744 -11.328 -17.877 1.00 90.12 108 PRO A CA 1
ATOM 839 C C . PRO A 1 108 ? 8.516 -10.565 -18.963 1.00 90.12 108 PRO A C 1
ATOM 841 O O . PRO A 1 108 ? 9.024 -11.177 -19.899 1.00 90.12 108 PRO A O 1
ATOM 844 N N . ASN A 1 109 ? 8.595 -9.236 -18.850 1.00 86.94 109 ASN A N 1
ATOM 845 C CA . ASN A 1 109 ? 9.240 -8.355 -19.821 1.00 86.94 109 ASN A CA 1
ATOM 846 C C . ASN A 1 109 ? 10.615 -7.847 -19.350 1.00 86.94 109 ASN A C 1
ATOM 848 O O . ASN A 1 109 ? 11.195 -6.967 -19.988 1.00 86.94 109 ASN A O 1
ATOM 852 N N . LEU A 1 110 ? 11.129 -8.352 -18.225 1.00 88.88 110 LEU A N 1
ATOM 853 C CA . LEU A 1 110 ? 12.357 -7.871 -17.596 1.00 88.88 110 LEU A CA 1
ATOM 854 C C . LEU A 1 110 ? 13.458 -8.932 -17.607 1.00 88.88 110 LEU A C 1
ATOM 856 O O . LEU A 1 110 ? 13.202 -10.133 -17.644 1.00 88.88 110 LEU A O 1
ATOM 860 N N . SER A 1 111 ? 14.710 -8.473 -17.557 1.00 91.88 111 SER A N 1
ATOM 861 C CA . SER A 1 111 ? 15.847 -9.374 -17.379 1.00 91.88 111 SER A CA 1
ATOM 862 C C . SER A 1 111 ? 15.907 -9.895 -15.935 1.00 91.88 111 SER A C 1
ATOM 864 O O . SER A 1 111 ? 15.439 -9.206 -15.019 1.00 91.88 111 SER A O 1
ATOM 866 N N . PRO A 1 112 ? 16.516 -11.071 -15.692 1.00 91.31 112 PRO A N 1
ATOM 867 C CA . PRO A 1 112 ? 16.662 -11.624 -14.345 1.00 91.31 112 PRO A CA 1
ATOM 868 C C . PRO A 1 112 ? 17.331 -10.663 -13.351 1.00 91.31 112 PRO A C 1
ATOM 870 O O . PRO A 1 112 ? 16.954 -10.625 -12.181 1.00 91.31 112 PRO A O 1
ATOM 873 N N . GLU A 1 113 ? 18.287 -9.852 -13.810 1.00 91.94 113 GLU A N 1
ATOM 874 C CA . GLU A 1 113 ? 18.976 -8.858 -12.981 1.00 91.94 113 GLU A CA 1
ATOM 875 C C . GLU A 1 113 ? 18.010 -7.773 -12.495 1.00 91.94 113 GLU A C 1
ATOM 877 O O . GLU A 1 113 ? 17.974 -7.467 -11.303 1.00 91.94 113 GLU A O 1
ATOM 882 N N . LYS A 1 114 ? 17.166 -7.248 -13.394 1.00 91.50 114 LYS A N 1
ATOM 883 C CA . LYS A 1 114 ? 16.138 -6.262 -13.036 1.00 91.50 114 LYS A CA 1
ATOM 884 C C . LYS A 1 114 ? 15.103 -6.850 -12.084 1.00 91.50 114 LYS A C 1
ATOM 886 O O . LYS A 1 114 ? 14.709 -6.183 -11.134 1.00 91.50 114 LYS A O 1
ATOM 891 N N . VAL A 1 115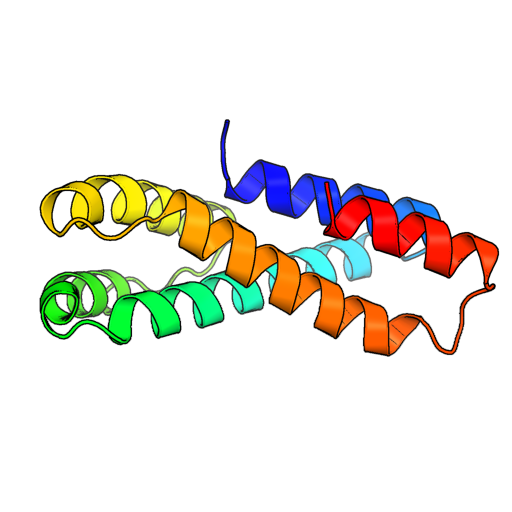 ? 14.688 -8.100 -12.297 1.00 90.81 115 VAL A N 1
ATOM 892 C CA . VAL A 1 115 ? 13.757 -8.791 -11.388 1.00 90.81 115 VAL A CA 1
ATOM 893 C C . VAL A 1 115 ? 14.354 -8.910 -9.980 1.00 90.81 115 VAL A C 1
ATOM 895 O O . VAL A 1 115 ? 13.678 -8.599 -9.000 1.00 90.81 115 VAL A O 1
ATOM 898 N N . ALA A 1 116 ? 15.634 -9.274 -9.862 1.00 90.88 116 ALA A N 1
ATOM 899 C CA . ALA A 1 116 ? 16.313 -9.359 -8.570 1.00 90.88 116 ALA A CA 1
ATOM 900 C C . ALA A 1 116 ? 16.435 -7.993 -7.864 1.00 90.88 116 ALA A C 1
ATOM 902 O O . ALA A 1 116 ? 16.341 -7.921 -6.637 1.00 90.88 116 ALA A O 1
ATOM 903 N N . GLU A 1 117 ? 16.636 -6.902 -8.607 1.00 91.69 117 GLU A N 1
ATOM 904 C CA . GLU A 1 117 ? 16.624 -5.544 -8.048 1.00 91.69 117 GLU A CA 1
ATOM 905 C C . GLU A 1 117 ? 15.229 -5.123 -7.570 1.00 91.69 117 GLU A C 1
ATOM 907 O O . GLU A 1 117 ? 15.101 -4.582 -6.470 1.00 91.69 117 GLU A O 1
ATOM 912 N N . LEU A 1 118 ? 14.179 -5.430 -8.338 1.00 91.31 118 LEU A N 1
ATOM 913 C CA . LEU A 1 118 ? 12.793 -5.146 -7.955 1.00 91.31 118 LEU A CA 1
ATOM 914 C C . LEU A 1 118 ? 12.394 -5.862 -6.657 1.00 91.31 118 LEU A C 1
ATOM 916 O O . LEU A 1 118 ? 11.815 -5.242 -5.764 1.00 91.31 118 LEU A O 1
ATOM 920 N N . GLN A 1 119 ? 12.771 -7.135 -6.507 1.00 89.88 119 GLN A N 1
ATOM 921 C CA . GLN A 1 119 ? 12.488 -7.918 -5.298 1.00 89.88 119 GLN A CA 1
ATOM 922 C C . GLN A 1 119 ? 13.091 -7.296 -4.030 1.00 89.88 119 GLN A C 1
ATOM 924 O O . GLN A 1 119 ? 12.469 -7.339 -2.965 1.00 89.88 119 GLN A O 1
ATOM 929 N N . LYS A 1 120 ? 14.268 -6.664 -4.125 1.00 91.06 120 LYS A N 1
ATOM 930 C CA . LYS A 1 120 ? 14.881 -5.961 -2.985 1.00 91.06 120 LYS A CA 1
ATOM 931 C C . LYS A 1 120 ? 14.034 -4.771 -2.540 1.00 91.06 120 LYS A C 1
ATOM 933 O O . LYS A 1 120 ? 13.770 -4.639 -1.352 1.00 91.06 120 LYS A O 1
ATOM 938 N N . VAL A 1 121 ? 13.536 -3.966 -3.482 1.00 89.44 121 VAL A N 1
ATOM 939 C CA . VAL A 1 121 ? 12.718 -2.772 -3.182 1.00 89.44 121 VAL A CA 1
ATOM 940 C C . VAL A 1 121 ? 11.413 -3.123 -2.460 1.00 89.44 121 VAL A C 1
ATOM 942 O O . VAL A 1 121 ? 10.930 -2.344 -1.638 1.00 89.44 121 VAL A O 1
ATOM 945 N N . VAL A 1 122 ? 10.830 -4.283 -2.763 1.00 86.62 122 VAL A N 1
ATOM 946 C CA . VAL A 1 122 ? 9.582 -4.741 -2.135 1.00 86.62 122 VAL A CA 1
ATOM 947 C C . VAL A 1 122 ? 9.803 -5.324 -0.740 1.00 86.62 122 VAL A C 1
ATOM 949 O O . VAL A 1 122 ? 8.909 -5.230 0.101 1.00 86.62 122 VAL A O 1
ATOM 952 N N . THR A 1 123 ? 10.981 -5.898 -0.488 1.00 82.06 123 THR A N 1
ATOM 953 C CA . THR A 1 123 ? 11.310 -6.565 0.783 1.00 82.06 123 THR A CA 1
ATOM 954 C C . THR A 1 123 ? 11.887 -5.608 1.836 1.00 82.06 123 THR A C 1
ATOM 956 O O . THR A 1 123 ? 11.740 -5.878 3.026 1.00 82.06 123 THR A O 1
ATOM 959 N N . GLU A 1 124 ? 12.535 -4.515 1.409 1.00 67.81 124 GLU A N 1
ATOM 960 C CA . GLU A 1 124 ? 12.961 -3.378 2.259 1.00 67.81 124 GLU A CA 1
ATOM 961 C C . GLU A 1 124 ? 11.779 -2.637 2.891 1.00 67.81 124 GLU A C 1
ATOM 963 O O . GLU A 1 124 ? 11.916 -2.121 4.021 1.00 67.81 124 GLU A O 1
#

Organism: NCBI:txid1618562

Radius of gyration: 15.5 Å; chains: 1; bounding box: 38×26×40 Å

Secondary structure (DSSP, 8-state):
--HHHHHHHHHHHHHHHH----HHHHHHHHHHHHHHHHHHHHHHHTTSGGGHHHHHHHHHS---SHHHHHHHHHHHHHHHGGGT--HHHHHHHHHHHHHHHHHHHHGGGS-HHHHHHHHHHHH-

Sequence (124 aa):
MNLTQNFLQKIDKIISIVGSTPESEIKELKTNLLASLYLDLTAKIGIDPKNKVFLDQMATNPPKTVEDIDKNIAFAQEKLKETGFDMENAIAESSKSVLESFMSKIEPNLSPEKVAELQKVVTE